Protein AF-A0A965ZPA5-F1 (afdb_monomer)

Structure (mmCIF, N/CA/C/O backbone):
data_AF-A0A965ZPA5-F1
#
_entry.id   AF-A0A965ZPA5-F1
#
loop_
_atom_site.group_PDB
_atom_site.id
_atom_site.type_symbol
_atom_site.label_atom_id
_atom_site.label_alt_id
_atom_site.label_comp_id
_atom_site.label_asym_id
_atom_site.label_entity_id
_atom_site.label_seq_id
_atom_site.pdbx_PDB_ins_code
_atom_site.Cartn_x
_atom_site.Cartn_y
_atom_site.Cartn_z
_atom_site.occupancy
_atom_site.B_iso_or_equiv
_atom_site.auth_seq_id
_atom_site.auth_comp_id
_atom_site.auth_asym_id
_atom_site.auth_atom_id
_atom_site.pdbx_PDB_model_num
ATOM 1 N N . MET A 1 1 ? 2.982 0.707 -20.101 1.00 62.56 1 MET A N 1
ATOM 2 C CA . MET A 1 1 ? 2.280 2.007 -19.981 1.00 62.56 1 MET A CA 1
ATOM 3 C C . MET A 1 1 ? 2.795 2.723 -18.737 1.00 62.56 1 MET A C 1
ATOM 5 O O . MET A 1 1 ? 2.205 2.572 -17.670 1.00 62.56 1 MET A O 1
ATOM 9 N N . PRO A 1 2 ? 3.894 3.487 -18.839 1.00 79.12 2 PRO A N 1
ATOM 10 C CA . PRO A 1 2 ? 4.530 4.107 -17.670 1.00 79.12 2 PRO A CA 1
ATOM 11 C C . PRO A 1 2 ? 3.599 5.086 -16.935 1.00 79.12 2 PRO A C 1
ATOM 13 O O . PRO A 1 2 ? 3.694 5.249 -15.721 1.00 79.12 2 PRO A O 1
ATOM 16 N N . SER A 1 3 ? 2.614 5.657 -17.639 1.00 87.12 3 SER A N 1
ATOM 17 C CA . SER A 1 3 ? 1.586 6.537 -17.074 1.00 87.12 3 SER A CA 1
ATOM 18 C C . SER A 1 3 ? 0.762 5.904 -15.945 1.00 87.12 3 SER A C 1
ATOM 20 O O . SER A 1 3 ? 0.375 6.613 -15.019 1.00 87.12 3 SER A O 1
ATOM 22 N N . LEU A 1 4 ? 0.511 4.588 -15.977 1.00 86.94 4 LEU A N 1
ATOM 23 C CA . LEU A 1 4 ? -0.233 3.898 -14.915 1.00 86.94 4 LEU A CA 1
ATOM 24 C C . LEU A 1 4 ? 0.606 3.747 -13.644 1.00 86.94 4 LEU A C 1
ATOM 26 O O . LEU A 1 4 ? 0.116 4.027 -12.553 1.00 86.94 4 LEU A O 1
ATOM 30 N N . VAL A 1 5 ? 1.876 3.359 -13.781 1.00 88.12 5 VAL A N 1
ATOM 31 C CA . VAL A 1 5 ? 2.813 3.254 -12.650 1.00 88.12 5 VAL A CA 1
ATOM 32 C C . VAL A 1 5 ? 3.038 4.633 -12.025 1.00 88.12 5 VAL A C 1
ATOM 34 O O . VAL A 1 5 ? 2.993 4.772 -10.803 1.00 88.12 5 VAL A O 1
ATOM 37 N N . LEU A 1 6 ? 3.161 5.671 -12.859 1.00 91.19 6 LEU A N 1
ATOM 38 C CA . LEU A 1 6 ? 3.246 7.059 -12.414 1.00 91.19 6 LEU A CA 1
ATOM 39 C C . LEU A 1 6 ? 1.997 7.481 -11.627 1.00 91.19 6 LEU A C 1
ATOM 41 O O . LEU A 1 6 ? 2.122 8.046 -10.543 1.00 91.19 6 LEU A O 1
ATOM 45 N N . LEU A 1 7 ? 0.795 7.170 -12.128 1.00 91.81 7 LEU A N 1
ATOM 46 C CA . LEU A 1 7 ? -0.464 7.464 -11.437 1.00 91.81 7 LEU A CA 1
ATOM 47 C C . LEU A 1 7 ? -0.524 6.784 -10.062 1.00 91.81 7 LEU A C 1
ATOM 49 O O . LEU A 1 7 ? -0.892 7.429 -9.079 1.00 91.81 7 LEU A O 1
ATOM 53 N N . VAL A 1 8 ? -0.134 5.508 -9.977 1.00 89.38 8 VAL A N 1
ATOM 54 C CA . VAL A 1 8 ? -0.045 4.773 -8.704 1.00 89.38 8 VAL A CA 1
ATOM 55 C C . VAL A 1 8 ? 0.922 5.478 -7.755 1.00 89.38 8 VAL A C 1
ATOM 57 O O . VAL A 1 8 ? 0.558 5.761 -6.613 1.00 89.38 8 VAL A O 1
ATOM 60 N N . GLY A 1 9 ? 2.125 5.809 -8.228 1.00 91.12 9 GLY A N 1
ATOM 61 C CA . GLY A 1 9 ? 3.142 6.498 -7.438 1.00 91.12 9 GLY A CA 1
ATOM 62 C C . GLY A 1 9 ? 2.667 7.852 -6.908 1.00 91.12 9 GLY A C 1
ATOM 63 O O . GLY A 1 9 ? 2.808 8.131 -5.715 1.00 91.12 9 GLY A O 1
ATOM 64 N N . VAL A 1 10 ? 2.021 8.663 -7.749 1.00 93.88 10 VAL A N 1
ATOM 65 C CA . VAL A 1 10 ? 1.446 9.964 -7.365 1.00 93.88 10 VAL A CA 1
ATOM 66 C C . VAL A 1 10 ? 0.332 9.801 -6.332 1.00 93.88 10 VAL A C 1
ATOM 68 O O . VAL A 1 10 ? 0.335 10.507 -5.324 1.00 93.88 10 VAL A O 1
ATOM 71 N N . LEU A 1 11 ? -0.593 8.856 -6.529 1.00 91.62 11 LEU A N 1
ATOM 72 C CA . LEU A 1 11 ? -1.680 8.598 -5.580 1.00 91.62 11 LEU A CA 1
ATOM 73 C C . LEU A 1 11 ? -1.147 8.163 -4.211 1.00 91.62 11 LEU A C 1
ATOM 75 O O . LEU A 1 11 ? -1.558 8.710 -3.188 1.00 9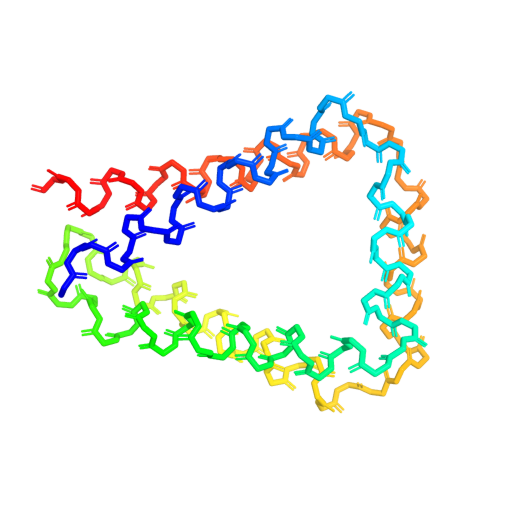1.62 11 LEU A O 1
ATOM 79 N N . VAL A 1 12 ? -0.213 7.210 -4.183 1.00 91.94 12 VAL A N 1
ATOM 80 C CA . VAL A 1 12 ? 0.383 6.707 -2.936 1.00 91.94 12 VAL A CA 1
ATOM 81 C C . VAL A 1 12 ? 1.145 7.819 -2.214 1.00 91.94 12 VAL A C 1
ATOM 83 O O . VAL A 1 12 ? 0.961 8.004 -1.009 1.00 91.94 12 VAL A O 1
ATOM 86 N N . THR A 1 13 ? 1.946 8.598 -2.943 1.00 94.00 13 THR A N 1
ATOM 87 C CA . THR A 1 13 ? 2.697 9.742 -2.400 1.00 94.00 13 THR A CA 1
ATOM 88 C C . THR A 1 13 ? 1.746 10.790 -1.820 1.00 94.00 13 THR A C 1
ATOM 90 O O . THR A 1 13 ? 1.903 11.197 -0.669 1.00 94.00 13 THR A O 1
ATOM 93 N N . GLY A 1 14 ? 0.718 11.189 -2.575 1.00 93.12 14 GLY A N 1
ATOM 94 C CA . GLY A 1 14 ? -0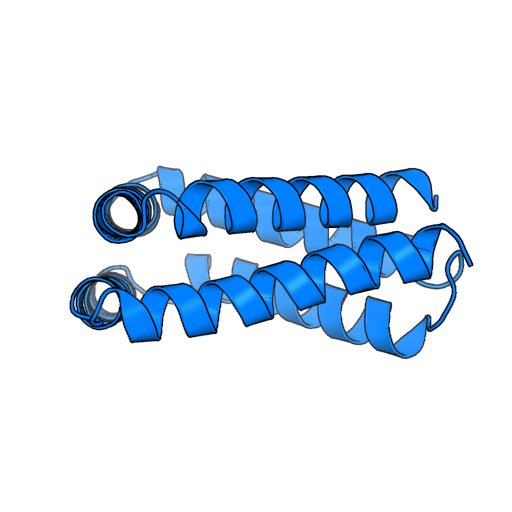.249 12.206 -2.163 1.00 93.12 14 GLY A CA 1
ATOM 95 C C . GLY A 1 14 ? -1.042 11.804 -0.921 1.00 93.12 14 GLY A C 1
ATOM 96 O O . GLY A 1 14 ? -1.142 12.583 0.027 1.00 93.12 14 GLY A O 1
ATOM 97 N N . VAL A 1 15 ? -1.547 10.565 -0.880 1.00 91.06 15 VAL A N 1
ATOM 98 C CA . VAL A 1 15 ? -2.250 10.035 0.300 1.00 91.06 15 VAL A CA 1
ATOM 99 C C . VAL A 1 15 ? -1.314 9.968 1.507 1.00 91.06 15 VAL A C 1
ATOM 101 O O . VAL A 1 15 ? -1.715 10.345 2.608 1.00 91.06 15 VAL A O 1
ATOM 104 N N . SER A 1 16 ? -0.063 9.544 1.316 1.00 91.69 16 SER A N 1
ATOM 105 C CA . SER A 1 16 ? 0.920 9.465 2.403 1.00 91.69 16 SER A CA 1
ATOM 106 C C . SER A 1 16 ? 1.232 10.845 2.982 1.00 91.69 16 SER A C 1
ATOM 108 O O . SER A 1 16 ? 1.175 11.017 4.197 1.00 91.69 16 SER A O 1
ATOM 110 N N . LEU A 1 17 ? 1.468 11.852 2.132 1.00 93.88 17 LEU A N 1
ATOM 111 C CA . LEU A 1 17 ? 1.686 13.237 2.563 1.00 93.88 17 LEU A CA 1
ATOM 112 C C . LEU A 1 17 ? 0.480 13.791 3.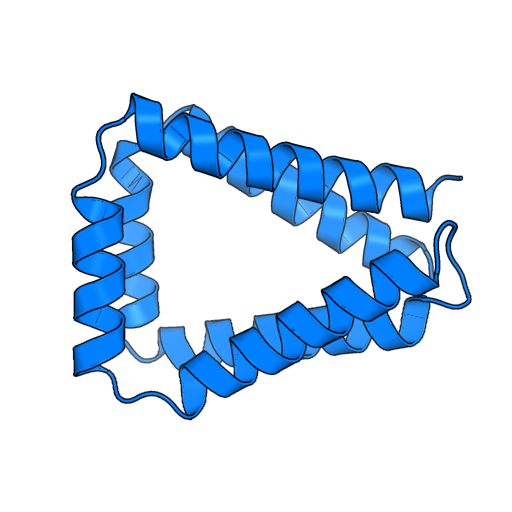324 1.00 93.88 17 LEU A C 1
ATOM 114 O O . LEU A 1 17 ? 0.639 14.343 4.412 1.00 93.88 17 LEU A O 1
ATOM 118 N N . TYR A 1 18 ? -0.729 13.599 2.790 1.00 93.25 18 TYR A N 1
ATOM 119 C CA . TYR A 1 18 ? -1.959 14.040 3.446 1.00 93.25 18 TYR A CA 1
ATOM 120 C C . TYR A 1 18 ? -2.107 13.435 4.850 1.00 93.25 18 TYR A C 1
ATOM 122 O O . TYR A 1 18 ? -2.353 14.151 5.823 1.00 93.25 18 TYR A O 1
ATOM 130 N N . LEU A 1 19 ? -1.891 12.124 4.983 1.00 90.44 19 LEU A N 1
ATOM 131 C CA . LEU A 1 19 ? -1.986 11.438 6.271 1.00 90.44 19 LEU A CA 1
ATOM 132 C C . LEU A 1 19 ? -0.830 11.781 7.219 1.00 90.44 19 LEU A C 1
ATOM 134 O O . LEU A 1 19 ? -1.028 11.751 8.431 1.00 90.44 19 LEU A O 1
ATOM 138 N N . MET A 1 20 ? 0.356 12.150 6.720 1.00 91.44 20 MET A N 1
ATOM 139 C CA . MET A 1 20 ? 1.458 12.608 7.581 1.00 91.44 20 MET A CA 1
ATOM 140 C C . MET A 1 20 ? 1.120 13.930 8.273 1.00 91.44 20 MET A C 1
ATOM 142 O O . MET A 1 20 ? 1.485 14.124 9.439 1.00 91.44 20 MET A O 1
ATOM 146 N N . LEU A 1 21 ? 0.402 14.817 7.573 1.00 92.06 21 LEU A N 1
ATOM 147 C CA . LEU A 1 21 ? -0.101 16.073 8.129 1.00 92.06 21 LEU A CA 1
ATOM 148 C C . LEU A 1 21 ? -1.215 15.825 9.151 1.00 92.06 21 LEU A C 1
ATOM 150 O O . LEU A 1 21 ? -1.291 16.534 10.153 1.00 92.06 21 LEU A O 1
ATOM 154 N N . GLN A 1 22 ? -2.052 14.806 8.929 1.00 91.62 22 GLN A N 1
ATOM 155 C CA . GLN A 1 22 ? -3.212 14.512 9.774 1.00 91.62 22 GLN A CA 1
ATOM 156 C C . GLN A 1 22 ? -3.285 13.033 10.194 1.00 91.62 22 GLN A C 1
ATOM 158 O O . GLN A 1 22 ? -4.235 12.331 9.837 1.00 91.62 22 GLN A O 1
ATOM 163 N N . PRO A 1 23 ? -2.333 12.541 11.014 1.00 86.00 23 PRO A N 1
ATOM 164 C CA . PRO A 1 23 ? -2.254 11.121 11.365 1.00 86.00 23 PRO A CA 1
ATOM 165 C C . PRO A 1 23 ? -3.478 10.633 12.150 1.00 86.00 23 PRO A C 1
ATOM 167 O O . PRO A 1 23 ? -3.833 9.460 12.068 1.00 86.00 23 PRO A O 1
ATOM 170 N N . ALA A 1 24 ? -4.174 11.532 12.856 1.00 85.25 24 ALA A N 1
ATOM 171 C CA . ALA A 1 24 ? -5.403 11.214 13.582 1.00 85.25 24 ALA A CA 1
ATOM 172 C C . ALA A 1 24 ? -6.540 10.719 12.665 1.00 85.25 24 ALA A C 1
ATOM 174 O O . ALA A 1 24 ? -7.364 9.912 13.089 1.00 85.25 24 ALA A O 1
ATOM 175 N N . GLN A 1 25 ? -6.573 11.143 11.396 1.00 86.88 25 GLN A N 1
ATOM 176 C CA . GLN A 1 25 ? -7.592 10.686 10.445 1.00 86.88 25 GLN A CA 1
ATOM 177 C C . GLN A 1 25 ? -7.394 9.233 9.996 1.00 86.88 25 GLN A C 1
ATOM 179 O O . GLN A 1 25 ? -8.332 8.597 9.509 1.00 86.88 25 GLN A O 1
ATOM 184 N N . MET A 1 26 ? -6.190 8.684 10.168 1.00 86.12 26 MET A N 1
ATOM 185 C CA . MET A 1 26 ? -5.852 7.352 9.682 1.00 86.12 26 MET A CA 1
ATOM 186 C C . MET A 1 26 ? -6.690 6.262 10.356 1.00 86.12 26 MET A C 1
ATOM 188 O O . MET A 1 26 ? -7.200 5.381 9.670 1.00 86.12 26 MET A O 1
ATOM 192 N N . ALA A 1 27 ? -6.910 6.356 11.671 1.00 83.62 27 ALA A N 1
ATOM 193 C CA . ALA A 1 27 ? -7.746 5.402 12.399 1.00 83.62 27 ALA A CA 1
ATOM 194 C C . ALA A 1 27 ? -9.191 5.380 11.864 1.00 83.62 27 ALA A C 1
ATOM 196 O O . ALA A 1 27 ? -9.748 4.307 11.630 1.00 83.62 27 ALA A O 1
ATOM 197 N N . GLY A 1 28 ? -9.768 6.555 11.584 1.00 84.25 28 GLY A N 1
ATOM 198 C CA . GLY A 1 28 ? -11.116 6.670 11.019 1.00 84.25 28 GLY A CA 1
ATOM 199 C C . GLY A 1 28 ? -11.225 6.116 9.595 1.00 84.25 28 GLY A C 1
ATOM 200 O O . GLY A 1 28 ? -12.222 5.479 9.250 1.00 84.25 28 GLY A O 1
ATOM 201 N N . LEU A 1 29 ? -10.190 6.302 8.769 1.00 85.44 29 LEU A N 1
ATOM 202 C CA . LEU A 1 29 ? -10.124 5.712 7.428 1.00 85.44 29 LEU A CA 1
ATOM 203 C C . LEU A 1 29 ? -10.026 4.187 7.479 1.00 85.44 29 LEU A C 1
ATOM 205 O O . LEU A 1 29 ? -10.736 3.509 6.737 1.00 85.44 29 LEU A O 1
ATOM 209 N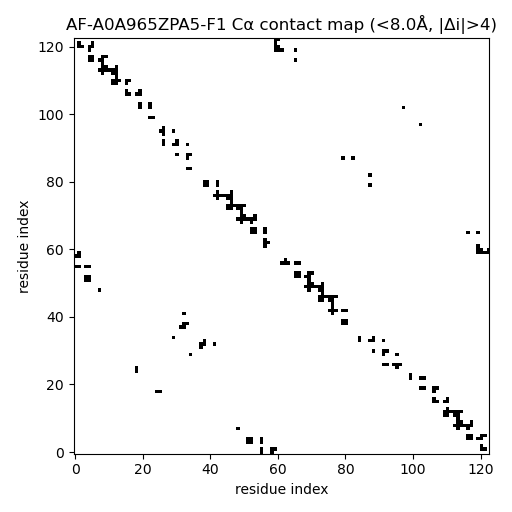 N . LEU A 1 30 ? -9.180 3.650 8.361 1.00 85.81 30 LEU A N 1
ATOM 210 C CA . LEU A 1 30 ? -9.045 2.208 8.543 1.00 85.81 30 LEU A CA 1
ATOM 211 C C . LEU A 1 30 ? -10.373 1.599 9.006 1.00 85.81 30 LEU A C 1
ATOM 213 O O . LEU A 1 30 ? -10.846 0.651 8.387 1.00 85.81 30 LEU A O 1
ATOM 217 N N . ASP A 1 31 ? -11.031 2.166 10.016 1.00 84.38 31 ASP A N 1
ATOM 218 C CA . ASP A 1 31 ? -12.311 1.625 10.487 1.00 84.38 31 ASP A CA 1
ATOM 219 C C . ASP A 1 31 ? -13.400 1.693 9.400 1.00 84.38 31 ASP A C 1
ATOM 221 O O . ASP A 1 31 ? -14.134 0.727 9.184 1.00 84.38 31 ASP A O 1
ATOM 225 N N . ARG A 1 32 ? -13.433 2.771 8.600 1.00 85.00 32 ARG A N 1
ATOM 226 C CA . ARG A 1 32 ? -14.347 2.880 7.452 1.00 85.00 32 ARG A CA 1
ATOM 227 C C . ARG A 1 32 ? -14.082 1.800 6.401 1.00 85.00 32 ARG A C 1
ATOM 229 O O . ARG A 1 32 ? -15.032 1.169 5.941 1.00 85.00 32 ARG A O 1
ATOM 236 N N . VAL A 1 33 ? -12.824 1.576 6.020 1.00 84.00 33 VAL A N 1
ATOM 237 C CA . VAL A 1 33 ? -12.452 0.599 4.982 1.00 84.00 33 VAL A CA 1
ATOM 238 C C . VAL A 1 33 ? -12.656 -0.836 5.467 1.00 84.00 33 VAL A C 1
ATOM 240 O O . VAL A 1 33 ? -13.243 -1.643 4.753 1.00 84.00 33 VAL A O 1
ATOM 243 N N . PHE A 1 34 ? -12.209 -1.162 6.678 1.00 80.12 34 PHE A N 1
ATOM 244 C CA . PHE A 1 34 ? -12.217 -2.531 7.197 1.00 80.12 34 PHE A CA 1
ATOM 245 C C . PHE A 1 34 ? -13.535 -2.932 7.878 1.00 80.12 34 PHE A C 1
ATOM 247 O O . PHE A 1 34 ? -13.816 -4.125 7.994 1.00 80.12 34 PHE A O 1
ATOM 254 N N . GLY A 1 35 ? -14.353 -1.969 8.311 1.00 72.19 35 GLY A N 1
ATOM 255 C CA . GLY A 1 35 ? -15.612 -2.204 9.022 1.00 72.19 35 GLY A CA 1
ATOM 256 C C . GLY A 1 35 ? -16.863 -2.281 8.143 1.00 72.19 35 GLY A C 1
ATOM 257 O O . GLY A 1 35 ? -17.934 -2.611 8.649 1.00 72.19 35 GLY A O 1
ATOM 258 N N . THR A 1 36 ? -16.774 -1.989 6.841 1.00 78.81 36 THR A N 1
ATOM 259 C CA . THR A 1 36 ? -17.955 -1.882 5.963 1.00 78.81 36 THR A CA 1
ATOM 260 C C . THR A 1 36 ? -17.757 -2.545 4.592 1.00 78.81 36 THR A C 1
ATOM 262 O O . THR A 1 36 ? -16.727 -3.155 4.304 1.00 78.81 36 THR A O 1
ATOM 265 N N . ARG A 1 37 ? -18.755 -2.410 3.700 1.00 83.62 37 ARG A N 1
ATOM 266 C CA . ARG A 1 37 ? -18.695 -2.868 2.297 1.00 83.62 37 ARG A CA 1
ATOM 267 C C . ARG A 1 37 ? -17.534 -2.246 1.506 1.00 83.62 37 ARG A C 1
ATOM 269 O O . ARG A 1 37 ? -17.114 -2.829 0.508 1.00 83.62 37 ARG A O 1
ATOM 276 N N . TRP A 1 38 ? -16.975 -1.126 1.978 1.00 87.94 38 TRP A N 1
ATOM 277 C CA . TRP A 1 38 ? -15.785 -0.491 1.404 1.00 87.94 38 TRP A CA 1
ATOM 278 C C . TRP A 1 38 ? -14.562 -1.412 1.371 1.00 87.94 38 TRP A C 1
ATOM 280 O O . TRP A 1 38 ? -13.694 -1.215 0.525 1.00 87.94 38 TRP A O 1
ATOM 290 N N . ARG A 1 39 ? -14.527 -2.471 2.190 1.00 88.69 39 ARG A N 1
ATOM 291 C CA . ARG A 1 39 ? -13.488 -3.506 2.130 1.00 88.69 39 ARG A CA 1
ATOM 292 C C . ARG A 1 39 ? -13.366 -4.133 0.745 1.00 88.69 39 ARG A C 1
ATOM 294 O O . ARG A 1 39 ? -12.257 -4.308 0.257 1.00 88.69 39 ARG A O 1
ATOM 301 N N . TYR A 1 40 ? -14.489 -4.458 0.105 1.00 90.25 40 TYR A N 1
ATOM 302 C CA . TYR A 1 40 ? -14.480 -5.087 -1.218 1.00 90.25 40 TYR A CA 1
ATOM 303 C C . TYR A 1 40 ? -14.060 -4.102 -2.308 1.00 90.25 40 TYR A C 1
ATOM 305 O O . TYR A 1 40 ? -13.339 -4.483 -3.222 1.00 90.25 40 TYR A O 1
ATOM 313 N N . ALA A 1 41 ? -14.442 -2.829 -2.176 1.00 91.06 41 ALA A N 1
ATOM 314 C CA . ALA A 1 41 ? -13.965 -1.775 -3.067 1.00 91.06 41 ALA A CA 1
ATOM 315 C C . ALA A 1 41 ? -12.449 -1.563 -2.918 1.00 91.06 41 ALA A C 1
ATOM 317 O O . ALA A 1 41 ? -11.741 -1.477 -3.916 1.00 91.06 41 ALA A O 1
ATOM 318 N N . ALA A 1 42 ? -11.936 -1.554 -1.684 1.00 90.56 42 ALA A N 1
ATOM 319 C CA . ALA A 1 42 ? -10.505 -1.469 -1.413 1.00 90.56 42 ALA A CA 1
ATOM 320 C C . ALA A 1 42 ? -9.751 -2.697 -1.940 1.00 90.56 42 ALA A C 1
ATOM 322 O O . ALA A 1 42 ? -8.683 -2.540 -2.523 1.00 90.56 42 ALA A O 1
ATOM 323 N N . ALA A 1 43 ? -10.314 -3.899 -1.788 1.00 93.75 43 ALA A N 1
ATOM 324 C CA . ALA A 1 43 ? -9.760 -5.126 -2.350 1.00 93.75 43 ALA A CA 1
ATOM 325 C C . ALA A 1 43 ? -9.699 -5.073 -3.879 1.00 93.75 43 ALA A C 1
ATOM 327 O O . ALA A 1 43 ? -8.636 -5.303 -4.447 1.00 93.75 43 ALA A O 1
ATOM 328 N N . LEU A 1 44 ? -10.805 -4.703 -4.533 1.00 94.44 44 LEU A N 1
ATOM 329 C CA . LEU A 1 44 ? -10.873 -4.551 -5.984 1.00 94.44 44 LEU A CA 1
ATOM 330 C C . LEU A 1 44 ? -9.861 -3.519 -6.479 1.00 94.44 44 LEU A C 1
ATOM 332 O O . LEU A 1 44 ? -9.104 -3.809 -7.396 1.00 94.44 44 LEU A O 1
ATOM 336 N N . LEU A 1 45 ? -9.794 -2.348 -5.842 1.00 92.12 45 LEU A N 1
ATOM 337 C CA . LEU A 1 45 ? -8.808 -1.327 -6.182 1.00 92.12 45 LEU A CA 1
ATOM 338 C C . LEU A 1 45 ? -7.385 -1.882 -6.059 1.00 92.12 45 LEU A C 1
ATOM 340 O O . LEU A 1 45 ? -6.582 -1.708 -6.966 1.00 92.12 45 LEU A O 1
ATOM 344 N N . ARG A 1 46 ? -7.072 -2.599 -4.974 1.00 93.56 46 ARG A N 1
ATOM 345 C CA . ARG A 1 46 ? -5.741 -3.188 -4.763 1.00 93.56 46 ARG A CA 1
ATOM 346 C C . ARG A 1 46 ? -5.398 -4.237 -5.823 1.00 93.56 46 ARG A C 1
ATOM 348 O O . ARG A 1 46 ? -4.270 -4.244 -6.302 1.00 93.56 46 ARG A O 1
ATOM 355 N N . LEU A 1 47 ? -6.370 -5.058 -6.227 1.00 94.94 47 LEU A N 1
ATOM 356 C CA . LEU A 1 47 ? -6.223 -6.028 -7.316 1.00 94.94 47 LEU A CA 1
ATOM 357 C C . LEU A 1 47 ? -5.993 -5.337 -8.663 1.00 94.94 47 LEU A C 1
ATOM 359 O O . LEU A 1 47 ? -5.080 -5.722 -9.384 1.00 94.94 47 LEU A O 1
ATOM 363 N N . LEU A 1 48 ? -6.775 -4.302 -8.983 1.00 94.50 48 LEU A N 1
ATOM 364 C CA . LEU A 1 48 ? -6.630 -3.536 -10.223 1.00 94.50 48 LEU A CA 1
ATOM 365 C C . LEU A 1 48 ? -5.271 -2.835 -10.297 1.00 94.50 48 LEU A C 1
ATOM 367 O O . LEU A 1 48 ? -4.610 -2.903 -11.328 1.00 94.50 48 LEU A O 1
ATOM 371 N N . LEU A 1 49 ? -4.827 -2.209 -9.203 1.00 92.38 49 LEU A N 1
ATOM 372 C CA . LEU A 1 49 ? -3.511 -1.573 -9.142 1.00 92.38 49 LEU A CA 1
ATOM 373 C C . LEU A 1 49 ? -2.392 -2.615 -9.257 1.00 92.38 49 LEU A C 1
ATOM 375 O O . LEU A 1 49 ? -1.458 -2.409 -10.022 1.00 92.38 49 LEU A O 1
ATOM 379 N N . GLY A 1 50 ? -2.501 -3.751 -8.563 1.00 95.00 50 GLY A N 1
ATOM 380 C CA . GLY A 1 50 ? -1.527 -4.839 -8.666 1.00 95.00 50 GLY A CA 1
ATOM 381 C C . GLY A 1 50 ? -1.433 -5.416 -10.079 1.00 95.00 50 GLY A C 1
ATOM 382 O O . GLY A 1 50 ? -0.336 -5.549 -10.614 1.00 95.00 50 GLY A O 1
ATOM 383 N N . ALA A 1 51 ? -2.572 -5.668 -10.726 1.00 94.62 51 ALA A N 1
ATOM 384 C CA . ALA A 1 51 ? -2.614 -6.126 -12.111 1.00 94.62 51 ALA A CA 1
ATOM 385 C C . ALA A 1 51 ? -2.038 -5.081 -13.081 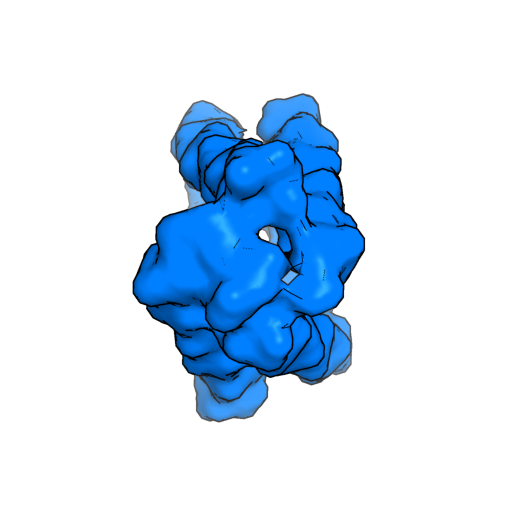1.00 94.62 51 ALA A C 1
ATOM 387 O O . ALA A 1 51 ? -1.301 -5.437 -13.994 1.00 94.62 51 ALA A O 1
ATOM 388 N N . ALA A 1 52 ? -2.321 -3.792 -12.862 1.00 92.25 52 ALA A N 1
ATOM 389 C CA . ALA A 1 52 ? -1.764 -2.705 -13.665 1.00 92.25 52 ALA A CA 1
ATOM 390 C C . ALA A 1 52 ? -0.238 -2.585 -13.517 1.00 92.25 52 ALA A C 1
ATOM 392 O O . ALA A 1 52 ? 0.444 -2.328 -14.511 1.00 92.25 52 ALA A O 1
ATOM 393 N N . LEU A 1 53 ? 0.296 -2.789 -12.305 1.00 92.94 53 LEU A N 1
ATOM 394 C CA . LEU A 1 53 ? 1.738 -2.832 -12.052 1.00 92.94 53 LEU A CA 1
ATOM 395 C C . LEU A 1 53 ? 2.382 -4.021 -12.772 1.00 92.94 53 LEU A C 1
ATOM 397 O O . LEU A 1 53 ? 3.349 -3.816 -13.497 1.00 92.94 53 LEU A O 1
ATOM 401 N N . LEU A 1 54 ? 1.809 -5.224 -12.652 1.00 95.31 54 LEU A N 1
ATOM 402 C CA . LEU A 1 54 ? 2.298 -6.424 -13.345 1.00 95.31 54 LEU A CA 1
ATOM 403 C C . LEU A 1 54 ? 2.282 -6.247 -14.869 1.00 95.31 54 LEU A C 1
ATOM 405 O O . LEU A 1 54 ? 3.286 -6.483 -15.528 1.00 95.31 54 LEU A O 1
ATOM 409 N N . ALA A 1 55 ? 1.181 -5.739 -15.426 1.00 94.25 55 ALA A N 1
ATOM 410 C CA . ALA A 1 55 ? 1.055 -5.483 -16.862 1.00 94.25 55 ALA A CA 1
ATOM 411 C C . ALA A 1 55 ? 1.993 -4.375 -17.377 1.00 94.25 55 ALA A C 1
ATOM 413 O O . ALA A 1 55 ? 2.211 -4.258 -18.581 1.00 94.25 55 ALA A O 1
ATOM 414 N N . SER A 1 56 ? 2.516 -3.529 -16.484 1.00 92.00 56 SER A N 1
ATOM 415 C CA . SER A 1 56 ? 3.423 -2.433 -16.836 1.00 92.00 56 SER A CA 1
ATOM 416 C C . SER A 1 56 ? 4.881 -2.714 -16.477 1.00 92.00 56 SER A C 1
ATOM 418 O O . SER A 1 56 ? 5.725 -1.896 -16.846 1.00 92.00 56 SER A O 1
ATOM 420 N N . ALA A 1 57 ? 5.183 -3.828 -15.799 1.00 91.88 57 ALA A N 1
ATOM 421 C CA . ALA A 1 57 ? 6.499 -4.122 -15.233 1.00 91.88 57 ALA A CA 1
ATOM 422 C C . ALA A 1 57 ? 7.604 -4.167 -16.299 1.0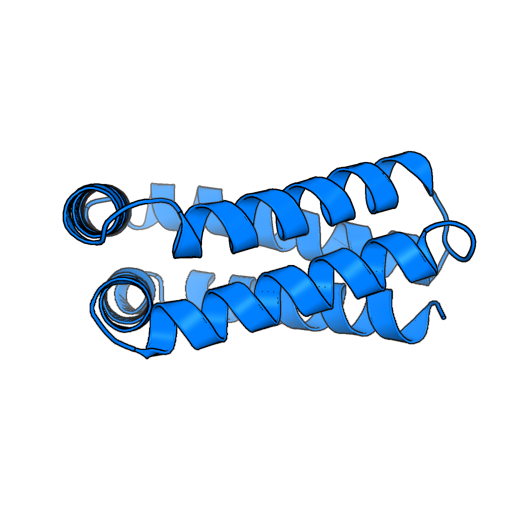0 91.88 57 ALA A C 1
ATOM 424 O O . ALA A 1 57 ? 8.668 -3.593 -16.089 1.00 91.88 57 ALA A O 1
ATOM 425 N N . ASP A 1 58 ? 7.325 -4.734 -17.475 1.00 91.31 58 ASP A N 1
ATOM 426 C CA . ASP A 1 58 ? 8.290 -4.810 -18.584 1.00 91.31 58 ASP A CA 1
ATOM 427 C C . ASP A 1 58 ? 8.568 -3.453 -19.254 1.00 91.31 58 ASP A C 1
ATOM 429 O O . ASP A 1 58 ? 9.479 -3.326 -20.068 1.00 91.31 58 ASP A O 1
ATOM 433 N N . SER A 1 59 ? 7.764 -2.430 -18.945 1.00 88.25 59 SER A N 1
ATOM 434 C CA . SER A 1 59 ? 7.818 -1.111 -19.591 1.00 88.25 59 SER A CA 1
ATOM 435 C C . SER A 1 59 ? 8.431 -0.007 -18.728 1.00 88.25 59 SER A C 1
ATOM 437 O O . SER A 1 59 ? 8.346 1.160 -19.105 1.00 88.25 59 SER A O 1
ATOM 439 N N . VAL A 1 60 ? 8.990 -0.352 -17.567 1.00 92.38 60 VAL A N 1
ATOM 440 C CA . VAL A 1 60 ? 9.547 0.590 -16.586 1.00 92.38 60 VAL A CA 1
ATOM 441 C C . VAL A 1 60 ? 10.905 0.114 -16.081 1.00 92.38 60 VAL A C 1
ATOM 443 O O . VAL A 1 60 ? 11.227 -1.076 -16.147 1.00 92.38 60 VAL A O 1
ATOM 446 N N . ALA A 1 61 ? 11.705 1.035 -15.549 1.00 88.50 61 ALA A N 1
ATOM 447 C CA . ALA A 1 61 ? 12.950 0.679 -14.886 1.00 88.50 61 ALA A CA 1
ATOM 448 C C . ALA A 1 61 ? 12.685 -0.184 -13.636 1.00 88.50 61 ALA A C 1
ATOM 450 O O . ALA A 1 61 ? 11.642 -0.082 -12.987 1.00 88.50 61 ALA A O 1
ATOM 451 N N . TRP A 1 62 ? 13.652 -1.038 -13.283 1.00 92.44 62 TRP A N 1
ATOM 452 C CA . TRP A 1 62 ? 13.552 -1.965 -12.143 1.00 92.44 62 TRP A CA 1
ATOM 453 C C . TRP A 1 62 ? 12.320 -2.890 -12.209 1.00 92.44 62 TRP A C 1
ATOM 455 O O . TRP A 1 62 ? 11.632 -3.091 -11.204 1.00 92.44 62 TRP A O 1
ATOM 465 N N . SER A 1 63 ? 12.075 -3.483 -13.384 1.00 92.94 63 SER A N 1
ATOM 466 C CA . SER A 1 63 ? 10.935 -4.370 -13.676 1.00 92.94 63 SER A CA 1
ATOM 467 C C . SER A 1 63 ? 10.669 -5.411 -12.583 1.00 92.94 63 SER A C 1
ATOM 469 O O . SER A 1 63 ? 9.556 -5.483 -12.071 1.00 92.94 63 SER A O 1
ATOM 471 N N . ALA A 1 64 ? 11.700 -6.132 -12.131 1.00 94.38 64 ALA A N 1
ATOM 472 C CA . ALA A 1 64 ? 11.579 -7.147 -11.081 1.00 94.38 64 ALA A CA 1
ATOM 473 C C . ALA A 1 64 ? 11.030 -6.593 -9.750 1.00 94.38 64 ALA A C 1
ATOM 475 O O . ALA A 1 64 ? 10.262 -7.260 -9.058 1.00 94.38 64 ALA A O 1
ATOM 476 N N . ALA A 1 65 ? 11.397 -5.361 -9.381 1.00 93.50 65 ALA A N 1
ATOM 477 C CA . ALA A 1 65 ? 10.886 -4.725 -8.171 1.00 93.50 65 ALA A CA 1
ATOM 478 C C . ALA A 1 65 ? 9.420 -4.302 -8.348 1.00 93.50 65 ALA A C 1
ATOM 480 O O . ALA A 1 65 ? 8.598 -4.544 -7.465 1.00 93.50 65 ALA A O 1
ATOM 481 N N . VAL A 1 66 ? 9.071 -3.717 -9.498 1.00 93.44 66 VAL A N 1
ATOM 482 C CA . VAL A 1 66 ? 7.683 -3.345 -9.819 1.00 93.44 66 VAL A CA 1
ATOM 483 C C . VAL A 1 66 ? 6.781 -4.580 -9.868 1.00 93.44 66 VAL A C 1
ATOM 485 O O . VAL A 1 66 ? 5.670 -4.539 -9.338 1.00 93.44 66 VAL A O 1
ATOM 488 N N . GLU A 1 67 ? 7.272 -5.691 -10.414 1.00 95.81 67 GLU A N 1
ATOM 489 C CA . GLU A 1 67 ? 6.562 -6.967 -10.454 1.00 95.81 67 GLU A CA 1
ATOM 490 C C . GLU A 1 67 ? 6.323 -7.530 -9.046 1.00 95.81 67 GLU A C 1
ATOM 492 O O . GLU A 1 67 ? 5.189 -7.864 -8.693 1.00 95.81 67 GLU A O 1
ATOM 497 N N . LEU A 1 68 ? 7.363 -7.554 -8.202 1.00 96.56 68 LEU A N 1
ATOM 498 C CA . LEU A 1 68 ? 7.255 -7.965 -6.801 1.00 96.56 68 LEU A CA 1
ATOM 499 C C . LEU A 1 68 ? 6.174 -7.160 -6.069 1.00 96.56 68 LEU A C 1
ATOM 501 O O . LEU A 1 68 ? 5.332 -7.722 -5.365 1.00 96.56 68 LEU A O 1
ATOM 505 N N . PHE A 1 69 ? 6.161 -5.840 -6.252 1.00 94.44 69 PHE A N 1
ATOM 506 C CA . PHE A 1 69 ? 5.149 -4.991 -5.635 1.00 94.44 69 PHE A CA 1
ATOM 507 C C . PHE A 1 69 ? 3.755 -5.177 -6.239 1.00 94.44 69 PHE A C 1
ATOM 509 O O . PHE A 1 69 ? 2.771 -5.133 -5.498 1.00 94.44 69 PHE A O 1
ATOM 516 N N . GLY A 1 70 ? 3.656 -5.442 -7.542 1.00 95.06 70 GLY A N 1
ATOM 517 C CA . GLY A 1 70 ? 2.410 -5.833 -8.197 1.00 95.06 70 GLY A CA 1
ATOM 518 C C . GLY A 1 70 ? 1.803 -7.074 -7.543 1.00 95.06 70 GLY A C 1
ATOM 519 O O . GLY A 1 70 ? 0.641 -7.051 -7.127 1.00 95.06 70 GLY A O 1
ATOM 520 N N . TRP A 1 71 ? 2.615 -8.110 -7.324 1.00 97.62 71 TRP A N 1
ATOM 521 C CA . TRP A 1 71 ? 2.204 -9.312 -6.598 1.00 97.62 71 TRP A CA 1
ATOM 522 C C . TRP A 1 71 ? 1.797 -9.031 -5.153 1.00 97.62 71 TRP A C 1
ATOM 524 O O . TRP A 1 71 ? 0.761 -9.524 -4.709 1.00 97.62 71 TRP A O 1
ATOM 534 N N . LEU A 1 72 ? 2.541 -8.197 -4.421 1.00 95.50 72 LEU A N 1
ATOM 535 C CA . LEU A 1 72 ? 2.165 -7.799 -3.058 1.00 95.50 72 LEU A CA 1
ATOM 536 C C . LEU A 1 72 ? 0.809 -7.074 -3.017 1.00 95.50 72 LEU A C 1
ATOM 538 O O . LEU A 1 72 ? 0.025 -7.281 -2.088 1.00 95.50 72 LEU A O 1
ATOM 542 N N . PHE A 1 73 ? 0.495 -6.258 -4.026 1.00 94.50 73 PHE A N 1
ATOM 543 C CA . PHE A 1 73 ? -0.818 -5.625 -4.157 1.00 94.50 73 PHE A CA 1
ATOM 544 C C . PHE A 1 73 ? -1.925 -6.639 -4.434 1.00 94.50 73 PHE A C 1
ATOM 546 O O . PHE A 1 73 ? -2.967 -6.585 -3.773 1.00 94.50 73 PHE A O 1
ATOM 553 N N . VAL A 1 74 ? -1.690 -7.582 -5.351 1.00 96.56 74 VAL A N 1
ATOM 554 C CA . VAL A 1 74 ? -2.647 -8.649 -5.667 1.00 96.56 74 VAL A CA 1
ATOM 555 C C . VAL A 1 74 ? -2.921 -9.504 -4.431 1.00 96.56 74 VAL A C 1
ATOM 557 O O . VAL A 1 74 ? -4.073 -9.641 -4.020 1.00 96.56 74 VAL A O 1
ATOM 560 N N . LEU A 1 75 ? -1.872 -10.010 -3.780 1.00 96.69 75 LEU A N 1
ATOM 561 C CA . LEU A 1 75 ? -1.981 -10.822 -2.568 1.00 96.69 75 LEU A CA 1
ATOM 562 C C . LEU A 1 75 ? -2.643 -10.049 -1.425 1.00 96.69 75 LEU A C 1
ATOM 564 O O . LEU A 1 75 ? -3.497 -10.593 -0.730 1.00 96.69 75 LEU A O 1
ATOM 568 N N . GLY A 1 76 ? -2.317 -8.766 -1.262 1.00 92.88 76 GLY A N 1
ATOM 569 C CA . GLY A 1 76 ? -2.980 -7.900 -0.292 1.00 92.88 76 GLY A CA 1
ATOM 570 C C . GLY A 1 76 ? -4.477 -7.742 -0.576 1.00 92.88 76 GLY A C 1
ATOM 571 O O . GLY A 1 76 ? -5.287 -7.824 0.345 1.00 92.88 76 GLY A O 1
ATOM 572 N N . GLY A 1 77 ? -4.862 -7.551 -1.841 1.00 93.88 77 GLY A N 1
ATOM 573 C CA . GLY A 1 77 ? -6.261 -7.478 -2.268 1.00 93.88 77 GLY A CA 1
ATOM 574 C C . GLY A 1 77 ? -7.020 -8.781 -2.019 1.00 93.88 77 GLY A C 1
ATOM 575 O O . GLY A 1 77 ? -8.105 -8.758 -1.439 1.00 93.88 77 GLY A O 1
ATOM 576 N N . LEU A 1 78 ? -6.421 -9.923 -2.368 1.00 94.75 78 LEU A N 1
ATOM 577 C CA . LEU A 1 78 ? -6.974 -11.245 -2.066 1.00 94.75 78 LEU A CA 1
ATOM 578 C C . LEU A 1 78 ? -7.109 -11.466 -0.557 1.00 94.75 78 LEU A C 1
ATOM 580 O O . LEU A 1 78 ? -8.147 -11.941 -0.103 1.00 94.75 78 LEU A O 1
ATOM 584 N N . GLY A 1 79 ? -6.116 -11.052 0.232 1.00 93.19 79 GLY A N 1
ATOM 585 C CA . GLY A 1 79 ? -6.152 -11.123 1.691 1.00 93.19 79 GLY A CA 1
ATOM 586 C C . GLY A 1 79 ? -7.336 -10.364 2.293 1.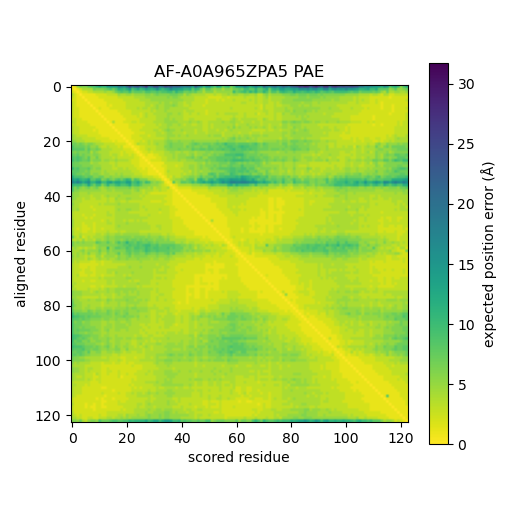00 93.19 79 GLY A C 1
ATOM 587 O O . GLY A 1 79 ? -7.984 -10.868 3.207 1.00 93.19 79 GLY A O 1
ATOM 588 N N . LEU A 1 80 ? -7.696 -9.197 1.746 1.00 90.38 80 LEU A N 1
ATOM 589 C CA . LEU A 1 80 ? -8.869 -8.435 2.201 1.00 90.38 80 LEU A CA 1
ATOM 590 C C . LEU A 1 80 ? -10.197 -9.175 1.982 1.00 90.38 80 LEU A C 1
ATOM 592 O O . LEU A 1 80 ? -11.145 -8.964 2.743 1.00 90.38 80 LEU A O 1
ATOM 596 N N . VAL A 1 81 ? -10.277 -10.017 0.949 1.00 92.12 81 VAL A N 1
ATOM 597 C CA . VAL A 1 81 ? -11.470 -10.817 0.633 1.00 92.12 81 VAL A CA 1
ATOM 598 C C . VAL A 1 81 ? -11.473 -12.128 1.416 1.00 92.12 81 VAL A C 1
ATOM 600 O O . VAL A 1 81 ? -12.504 -12.500 1.973 1.00 92.12 81 VAL A O 1
ATOM 603 N N . ALA A 1 82 ? -10.326 -12.806 1.473 1.00 93.25 82 ALA A N 1
ATOM 604 C CA . ALA A 1 82 ? -10.173 -14.122 2.079 1.00 93.25 82 ALA A CA 1
ATOM 605 C C . ALA A 1 82 ? -10.202 -14.080 3.614 1.00 93.25 82 ALA A C 1
ATOM 607 O O . ALA A 1 82 ? -10.728 -14.995 4.246 1.00 93.25 82 ALA A O 1
ATOM 608 N N . ILE A 1 83 ? -9.657 -13.027 4.232 1.00 90.81 83 ILE A N 1
ATOM 609 C CA . ILE A 1 83 ? -9.605 -12.912 5.690 1.00 90.81 83 ILE A CA 1
ATOM 610 C C . ILE A 1 83 ? -10.961 -12.392 6.214 1.00 90.81 83 ILE A C 1
ATOM 612 O O . ILE A 1 83 ? -11.462 -11.357 5.753 1.00 90.81 83 ILE A O 1
ATOM 616 N N . PRO A 1 84 ? -11.574 -13.064 7.209 1.00 88.69 84 PRO A N 1
ATOM 617 C CA . PRO A 1 84 ? -12.805 -12.594 7.837 1.00 88.69 84 PRO A CA 1
ATOM 618 C C . PRO A 1 84 ? -12.672 -11.190 8.451 1.00 88.69 84 PRO A C 1
ATOM 620 O O . PRO A 1 84 ? -11.587 -10.734 8.807 1.00 88.69 84 PRO A O 1
ATOM 623 N N . ALA A 1 85 ? -13.799 -10.498 8.631 1.00 86.62 85 ALA A N 1
ATOM 624 C CA . ALA A 1 85 ? -13.806 -9.146 9.193 1.00 86.62 85 ALA A CA 1
ATOM 625 C C . ALA A 1 85 ? -13.232 -9.035 10.628 1.00 86.62 85 ALA A C 1
ATOM 627 O O . ALA A 1 85 ? -12.533 -8.056 10.889 1.00 86.62 85 ALA A O 1
ATOM 628 N N . PRO A 1 86 ? -13.458 -9.981 11.570 1.00 89.12 86 PRO A N 1
ATOM 629 C CA . PRO A 1 86 ? -12.984 -9.807 12.945 1.00 89.12 86 PRO A CA 1
ATOM 630 C C . PRO A 1 86 ? -11.450 -9.700 13.080 1.00 89.12 86 PRO A C 1
ATOM 632 O O . PRO A 1 86 ? -10.999 -8.763 13.742 1.00 89.12 86 PRO A O 1
ATOM 635 N N . PRO A 1 87 ? -10.628 -10.561 12.438 1.00 88.56 87 PRO A N 1
ATOM 636 C CA . PRO A 1 87 ? -9.174 -10.380 12.410 1.00 88.56 87 PRO A CA 1
ATOM 637 C C . PRO A 1 87 ? -8.733 -9.045 11.796 1.00 88.56 87 PRO A C 1
ATOM 639 O O . PRO A 1 87 ? -7.893 -8.358 12.373 1.00 88.56 87 PRO A O 1
ATOM 642 N N . LEU A 1 88 ? -9.338 -8.637 10.674 1.00 86.94 88 LEU A N 1
ATOM 643 C CA . LEU A 1 88 ? -8.999 -7.382 9.995 1.00 86.94 88 LEU A CA 1
ATOM 644 C C . LEU A 1 88 ? -9.298 -6.154 10.860 1.00 86.94 88 LEU A C 1
ATOM 646 O O . LEU A 1 88 ? -8.474 -5.247 10.947 1.00 86.94 88 LEU A O 1
ATOM 650 N N . ARG A 1 89 ? -10.438 -6.142 11.562 1.00 86.94 89 ARG A N 1
ATOM 651 C CA . ARG A 1 89 ? -10.767 -5.076 12.522 1.00 86.94 89 ARG A CA 1
ATOM 652 C C . ARG A 1 89 ? -9.779 -5.034 13.683 1.00 86.94 89 ARG A C 1
ATOM 654 O O . ARG A 1 89 ? -9.437 -3.953 14.148 1.00 86.94 89 ARG A O 1
ATOM 661 N N . ARG A 1 90 ? -9.283 -6.193 14.126 1.00 89.06 90 ARG A N 1
ATOM 662 C CA . ARG A 1 90 ? -8.261 -6.280 15.178 1.00 89.06 90 ARG A CA 1
ATOM 663 C C . ARG A 1 90 ? -6.928 -5.675 14.713 1.00 89.06 90 ARG A C 1
ATOM 665 O O . ARG A 1 90 ? -6.315 -4.924 15.463 1.00 89.06 90 ARG A O 1
ATOM 672 N N . MET A 1 91 ? -6.529 -5.927 13.463 1.00 86.88 91 MET A N 1
ATOM 673 C CA . MET A 1 91 ? -5.349 -5.298 12.848 1.00 86.88 91 MET A CA 1
ATOM 674 C C . MET A 1 91 ? -5.532 -3.786 12.669 1.00 86.88 91 MET A C 1
ATOM 676 O O . MET A 1 91 ? -4.632 -3.022 13.007 1.00 86.88 91 MET A O 1
ATOM 680 N N . ALA A 1 92 ? -6.701 -3.343 12.197 1.00 86.62 92 ALA A N 1
ATOM 681 C CA . ALA A 1 92 ? -7.026 -1.923 12.070 1.00 86.62 92 ALA A CA 1
ATOM 682 C C . ALA A 1 92 ? -7.007 -1.208 13.431 1.00 86.62 92 ALA A C 1
ATOM 684 O O . ALA A 1 92 ? -6.462 -0.115 13.535 1.00 86.62 92 ALA A O 1
ATOM 685 N N . GLY A 1 93 ? -7.536 -1.848 14.479 1.00 87.81 93 GLY A N 1
ATOM 686 C CA . GLY A 1 93 ? -7.487 -1.340 15.850 1.00 87.81 93 GLY A CA 1
ATOM 687 C C . GLY A 1 93 ? -6.063 -1.245 16.396 1.00 87.81 93 GLY A C 1
ATOM 688 O O . GLY A 1 93 ? -5.706 -0.223 16.973 1.00 87.81 93 GLY A O 1
ATOM 689 N N . TRP A 1 94 ? -5.223 -2.258 16.153 1.00 89.31 94 TRP A N 1
ATOM 690 C CA . TRP A 1 94 ? -3.799 -2.206 16.506 1.00 89.31 94 TRP A CA 1
ATOM 691 C C . TRP A 1 94 ? -3.087 -1.043 15.808 1.00 89.31 94 TRP A C 1
ATOM 693 O O . TRP A 1 94 ? -2.376 -0.280 16.455 1.00 89.31 94 TRP A O 1
ATOM 703 N N . PHE A 1 95 ? -3.333 -0.861 14.509 1.00 85.50 95 PHE A N 1
ATOM 704 C CA . PHE A 1 95 ? -2.730 0.228 13.745 1.00 85.50 95 PHE A CA 1
ATOM 705 C C . PHE A 1 95 ? -3.247 1.603 14.199 1.00 85.50 95 PHE A C 1
ATOM 707 O O . PHE A 1 95 ? -2.481 2.556 14.304 1.00 85.50 95 PHE A O 1
ATOM 714 N N . GLY A 1 96 ? -4.541 1.708 14.512 1.00 86.38 96 GLY A N 1
ATOM 715 C CA . GLY A 1 96 ? -5.160 2.926 15.037 1.00 86.38 96 GLY A CA 1
ATOM 716 C C . GLY A 1 96 ? -4.696 3.302 16.447 1.00 86.38 96 GLY A C 1
ATOM 717 O O . GLY A 1 96 ? -4.789 4.468 16.817 1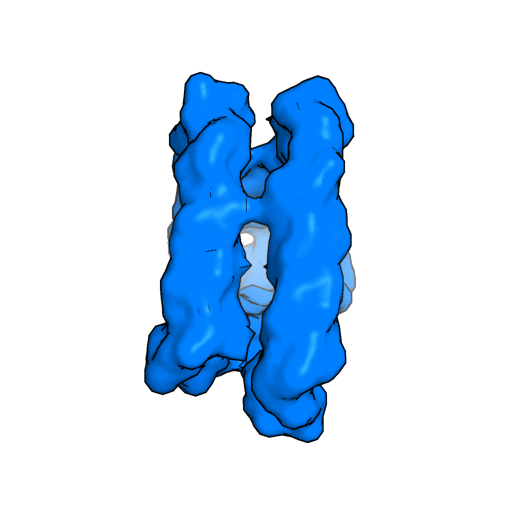.00 86.38 96 GLY A O 1
ATOM 718 N N . ALA A 1 97 ? -4.167 2.346 17.213 1.00 89.50 97 ALA A N 1
ATOM 719 C CA . ALA A 1 97 ? -3.592 2.574 18.538 1.00 89.50 97 ALA A CA 1
ATOM 720 C C . ALA A 1 97 ? -2.116 3.016 18.500 1.00 89.50 97 ALA A C 1
ATOM 722 O O . ALA A 1 97 ? -1.526 3.279 19.550 1.00 89.50 97 ALA A O 1
ATOM 723 N N . LEU A 1 98 ? -1.497 3.088 17.315 1.00 90.06 98 LEU A N 1
ATOM 724 C CA . LEU A 1 98 ? -0.119 3.549 17.178 1.00 90.06 98 LEU A CA 1
ATOM 725 C C . LEU A 1 98 ? 0.011 5.033 17.537 1.00 90.06 98 LEU A C 1
ATOM 727 O O . LEU A 1 98 ? -0.861 5.855 17.249 1.00 90.06 98 LEU A O 1
ATOM 731 N N . SER A 1 99 ? 1.148 5.389 18.138 1.00 92.00 99 SER A N 1
ATOM 732 C CA . SER A 1 99 ? 1.462 6.788 18.418 1.00 92.00 99 SER A CA 1
ATOM 733 C C . SER A 1 99 ? 1.600 7.586 17.111 1.00 92.00 99 SER A C 1
ATOM 735 O O . SER A 1 99 ? 2.040 7.034 16.098 1.00 92.00 99 SER A O 1
ATOM 737 N N . PRO A 1 100 ? 1.312 8.902 17.109 1.00 89.81 100 PRO A N 1
ATOM 738 C CA . PRO A 1 100 ? 1.427 9.728 15.906 1.00 89.81 100 PRO A CA 1
ATOM 739 C C . PRO A 1 100 ? 2.810 9.659 15.245 1.00 89.81 100 PRO A C 1
ATOM 741 O O . PRO A 1 100 ? 2.912 9.687 14.020 1.00 89.81 100 PRO A O 1
ATOM 744 N N . THR A 1 101 ? 3.875 9.533 16.041 1.00 92.19 101 THR A N 1
ATOM 745 C CA . THR A 1 101 ? 5.252 9.375 15.551 1.00 92.19 101 THR A CA 1
ATOM 746 C C . THR A 1 101 ? 5.434 8.061 14.797 1.00 92.19 101 THR A C 1
ATOM 748 O O . THR A 1 101 ? 5.994 8.059 13.703 1.00 92.19 101 THR A O 1
ATOM 751 N N . MET A 1 102 ? 4.919 6.954 15.339 1.00 92.19 102 MET A N 1
ATOM 752 C CA . MET A 1 102 ? 5.004 5.647 14.688 1.00 92.19 102 MET A CA 1
ATOM 753 C C . MET A 1 102 ? 4.163 5.615 13.408 1.00 92.19 102 MET A C 1
ATOM 755 O O . MET A 1 102 ? 4.611 5.112 12.381 1.00 92.19 102 MET A O 1
ATOM 759 N N . THR A 1 103 ? 2.980 6.231 13.431 1.00 90.75 103 THR A N 1
ATOM 760 C CA . THR A 1 103 ? 2.136 6.401 12.243 1.00 90.75 103 THR A CA 1
ATOM 761 C C . THR A 1 103 ? 2.860 7.188 11.152 1.00 90.75 103 THR A C 1
ATOM 763 O O . THR A 1 103 ? 2.872 6.770 9.998 1.00 90.75 103 THR A O 1
ATOM 766 N N . ARG A 1 104 ? 3.536 8.289 11.503 1.00 92.00 104 ARG A N 1
ATOM 767 C CA . ARG A 1 104 ? 4.350 9.062 10.552 1.00 92.00 104 ARG A CA 1
ATOM 768 C C . ARG A 1 104 ? 5.513 8.256 9.977 1.00 92.00 104 ARG A C 1
ATOM 770 O O . ARG A 1 104 ? 5.797 8.424 8.799 1.00 92.00 104 ARG A O 1
ATOM 777 N N . LEU A 1 105 ? 6.145 7.380 10.760 1.00 93.44 105 LEU A N 1
ATOM 778 C CA . LEU A 1 105 ? 7.214 6.496 10.278 1.00 93.44 105 LEU A CA 1
ATOM 779 C C . LEU A 1 105 ? 6.695 5.470 9.255 1.00 93.44 105 LEU A C 1
ATOM 781 O O . LEU A 1 105 ? 7.328 5.209 8.237 1.00 93.44 105 LEU A O 1
ATOM 785 N N . TRP A 1 106 ? 5.508 4.911 9.486 1.00 91.56 106 TRP A N 1
ATOM 786 C CA . TRP A 1 106 ? 4.860 4.044 8.499 1.00 91.56 106 TRP A CA 1
ATOM 787 C C . TRP A 1 106 ? 4.473 4.803 7.229 1.00 91.56 106 TRP A C 1
ATOM 789 O O . TRP A 1 106 ? 4.634 4.294 6.120 1.00 91.56 106 TRP A O 1
ATOM 799 N N . LEU A 1 107 ? 3.986 6.034 7.378 1.00 91.56 107 LEU A N 1
ATOM 800 C CA . LEU A 1 107 ? 3.617 6.875 6.245 1.00 91.56 107 LEU A CA 1
ATOM 801 C C . LEU A 1 107 ? 4.832 7.393 5.471 1.00 91.56 107 LEU A C 1
ATOM 803 O O . LEU A 1 107 ? 4.732 7.550 4.260 1.00 91.56 107 LEU A O 1
ATOM 807 N N . SER A 1 108 ? 5.985 7.607 6.112 1.00 94.56 108 SER A N 1
ATOM 808 C CA . SER A 1 108 ? 7.219 7.934 5.393 1.00 94.56 108 SER A CA 1
ATOM 809 C C . SER A 1 108 ? 7.708 6.749 4.563 1.00 94.56 108 SER A C 1
ATOM 811 O O . SER A 1 108 ? 8.164 6.946 3.441 1.00 94.56 108 SER A O 1
ATOM 813 N N . LEU A 1 109 ? 7.538 5.514 5.046 1.00 93.00 109 LEU A N 1
ATOM 814 C CA . LEU A 1 109 ? 7.803 4.321 4.240 1.00 93.00 109 LEU A CA 1
ATOM 815 C C . LEU A 1 109 ? 6.854 4.239 3.032 1.00 93.00 109 LEU A C 1
ATOM 817 O O . LEU A 1 109 ? 7.302 3.982 1.916 1.00 93.00 109 LEU A O 1
ATOM 821 N N . ALA A 1 110 ? 5.562 4.517 3.230 1.00 92.12 110 ALA A N 1
ATOM 822 C CA . ALA A 1 110 ? 4.585 4.581 2.141 1.00 92.12 110 ALA A CA 1
ATOM 823 C C . ALA A 1 110 ? 4.893 5.711 1.138 1.00 92.12 110 ALA A C 1
ATOM 825 O O . ALA A 1 110 ? 4.745 5.524 -0.068 1.00 92.12 110 ALA A O 1
ATOM 826 N N . LEU A 1 111 ? 5.390 6.855 1.615 1.00 94.94 111 LEU A N 1
ATOM 827 C CA . LEU A 1 111 ? 5.853 7.961 0.781 1.00 94.94 111 LEU A CA 1
ATOM 828 C C . LEU A 1 111 ? 7.051 7.552 -0.083 1.00 94.94 111 LEU A C 1
ATOM 830 O O . LEU A 1 111 ? 7.019 7.756 -1.293 1.00 94.94 111 LEU A O 1
ATOM 834 N N . LEU A 1 112 ? 8.085 6.954 0.519 1.00 95.12 112 LEU A N 1
ATOM 835 C CA . LEU A 1 112 ? 9.258 6.452 -0.207 1.00 95.12 112 LEU A CA 1
ATOM 836 C C . LEU A 1 112 ? 8.855 5.431 -1.269 1.00 95.12 112 LEU A C 1
ATOM 838 O O . LEU A 1 112 ? 9.374 5.442 -2.380 1.00 95.12 112 LEU A O 1
ATOM 842 N N . PHE A 1 113 ? 7.885 4.587 -0.938 1.00 92.69 113 PHE A N 1
ATOM 843 C CA . PHE A 1 113 ? 7.328 3.614 -1.856 1.00 92.69 113 PHE A CA 1
ATOM 844 C C . PHE A 1 113 ? 6.582 4.261 -3.039 1.00 92.69 113 PHE A C 1
ATOM 846 O O . PHE A 1 113 ? 6.761 3.853 -4.184 1.00 92.69 113 PHE A O 1
ATOM 853 N N . GLY A 1 114 ? 5.797 5.314 -2.795 1.00 92.31 114 GLY A N 1
ATOM 854 C CA . GLY A 1 114 ? 5.169 6.098 -3.861 1.00 92.31 114 GLY A CA 1
ATOM 855 C C . GLY A 1 114 ? 6.191 6.801 -4.762 1.00 92.31 114 GLY A C 1
ATOM 856 O O . GLY A 1 114 ? 6.087 6.727 -5.986 1.00 92.31 114 GLY A O 1
ATOM 857 N N . LEU A 1 115 ? 7.217 7.414 -4.164 1.00 94.75 115 LEU A N 1
ATOM 858 C CA . LEU A 1 115 ? 8.320 8.054 -4.887 1.00 94.75 115 LEU A CA 1
ATOM 859 C C . LEU A 1 115 ? 9.114 7.050 -5.726 1.00 94.75 115 LEU A C 1
ATOM 861 O O . LEU A 1 115 ? 9.470 7.363 -6.858 1.00 94.75 115 LEU A O 1
ATOM 865 N N . PHE A 1 116 ? 9.338 5.837 -5.216 1.00 94.62 116 PHE A N 1
ATOM 866 C CA . PHE A 1 116 ? 9.986 4.763 -5.967 1.00 94.62 116 PHE A CA 1
ATOM 867 C C . PHE A 1 116 ? 9.256 4.472 -7.284 1.00 94.62 116 PHE A C 1
ATOM 869 O O . PHE A 1 116 ? 9.901 4.415 -8.326 1.00 94.62 116 PHE A O 1
ATOM 876 N N . PHE A 1 117 ? 7.924 4.359 -7.274 1.00 91.25 117 PHE A N 1
ATOM 877 C CA . PHE A 1 117 ? 7.162 4.140 -8.508 1.00 91.25 117 PHE A CA 1
ATOM 878 C C . PHE A 1 117 ? 7.229 5.315 -9.480 1.00 91.25 117 PHE A C 1
ATOM 880 O O . PHE A 1 117 ? 7.279 5.097 -10.687 1.00 91.25 117 PHE A O 1
ATOM 887 N N . ILE A 1 118 ? 7.244 6.550 -8.969 1.00 94.06 118 ILE A N 1
ATOM 888 C CA . ILE A 1 118 ? 7.428 7.739 -9.809 1.00 94.06 118 ILE A CA 1
ATOM 889 C C . ILE A 1 118 ? 8.793 7.670 -10.500 1.00 94.06 118 ILE A C 1
ATOM 891 O O . ILE A 1 118 ? 8.865 7.819 -11.715 1.00 94.06 118 ILE A O 1
ATOM 895 N N . CYS A 1 119 ? 9.859 7.384 -9.750 1.00 92.75 119 CYS A N 1
ATOM 896 C CA . CYS A 1 119 ? 11.199 7.233 -10.309 1.00 92.75 119 CYS A CA 1
ATOM 897 C C . CYS A 1 119 ? 11.274 6.075 -11.314 1.00 92.75 119 CYS A C 1
ATOM 899 O O . CYS A 1 119 ? 11.823 6.260 -12.392 1.00 92.75 119 CYS A O 1
ATOM 901 N N . ALA A 1 120 ? 10.688 4.915 -11.004 1.00 91.12 120 ALA A N 1
ATOM 902 C CA . ALA A 1 120 ? 10.652 3.756 -11.900 1.00 91.12 120 ALA A CA 1
ATOM 903 C C . ALA A 1 120 ? 9.930 4.041 -13.221 1.00 91.12 120 ALA A C 1
ATOM 905 O O . ALA A 1 120 ? 10.329 3.527 -14.260 1.00 91.12 120 ALA A O 1
ATOM 906 N N . ALA A 1 121 ? 8.884 4.867 -13.189 1.00 91.69 121 ALA A N 1
ATOM 907 C CA . ALA A 1 121 ? 8.122 5.234 -14.376 1.00 91.69 121 ALA A CA 1
ATOM 908 C C . ALA A 1 121 ? 8.799 6.306 -15.251 1.00 91.69 121 ALA A C 1
ATOM 910 O O . ALA A 1 121 ? 8.435 6.430 -16.420 1.00 91.69 121 ALA A O 1
ATOM 911 N N . LEU A 1 122 ? 9.703 7.113 -14.682 1.00 91.81 122 LEU A N 1
ATOM 912 C CA . LEU A 1 122 ? 10.360 8.238 -15.362 1.00 91.81 122 LEU A CA 1
ATOM 913 C C . LEU A 1 122 ? 11.798 7.942 -15.812 1.00 91.81 122 LEU A C 1
ATOM 915 O O . LEU A 1 122 ? 12.316 8.690 -16.641 1.00 91.81 122 LEU A O 1
ATOM 919 N N . ALA A 1 123 ? 12.437 6.923 -15.236 1.00 85.94 12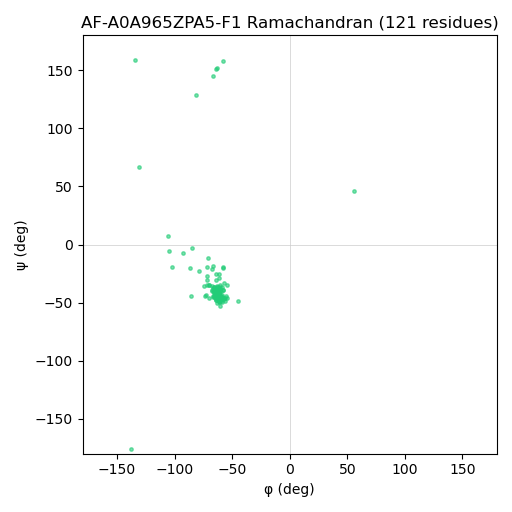3 ALA A N 1
ATOM 920 C CA . ALA A 1 123 ? 13.770 6.448 -15.609 1.00 85.94 123 ALA A CA 1
ATOM 921 C C . ALA A 1 123 ? 13.715 5.538 -16.841 1.00 85.94 123 ALA A C 1
ATOM 923 O O . ALA A 1 123 ? 14.639 5.659 -17.675 1.00 85.94 123 ALA A O 1
#

Secondary structure (DSSP, 8-state):
-HHHHHHHHHHHHHHHHHHHH-THHHHHHHHHHHHSTHHHHHHHHHHHHHHHHHHHGGGSTTHHHHHHHHHHHHHHHHHHHHS-HHHHHHHHHHHHTS-HHHHHHHHHHHHHHHHHHHHHHH-

Solvent-accessible surface area (backbone atoms only — not comparable to full-atom values): 5958 Å² total; per-residue (Å²): 86,35,68,58,41,29,50,51,9,49,52,40,27,52,53,22,53,54,39,56,78,40,50,77,54,50,38,60,51,41,50,51,33,52,71,44,77,47,30,57,56,53,17,50,51,30,31,53,51,9,50,51,29,46,76,22,15,91,60,33,48,63,30,72,60,40,33,53,51,10,50,53,28,32,54,51,14,50,45,56,68,72,48,60,58,70,66,51,43,52,51,41,50,57,61,48,68,48,52,66,69,58,48,38,54,55,28,50,52,43,25,54,54,10,49,47,32,36,49,26,39,73,100

Radius of gyration: 14.8 Å; Cα contacts (8 Å, |Δi|>4): 149; chains: 1; bounding box: 32×30×38 Å

Sequence (123 aa):
MPSLVLLVGVLVTGVSLYLMLQPAQMAGLLDRVFGTRWRYAAALLRLLLGAALLASADSVAWSAAVELFGWLFVLGGLGLVAIPAPPLRRMAGWFGALSPTMTRLWLSLALLFGLFFICAALA

Mean predicted aligned error: 3.97 Å

Foldseek 3Di:
DLVLLLVQLVVLLVVLVVCLVPVLCQLVVLCVCLVDPVLLVQLVVLLVSLVVLCVCLVVWPPSVVSNVVSVVSNVVSVCSVPPDSVVSVVVSVVLSPDDSVVSNVVSVVSNVVSVVSNNRSVD

pLDDT: mean 90.48, std 4.78, range [62.56, 97.62]